Protein AF-A0A0P9DFB6-F1 (afdb_monomer_lite)

Secondary structure (DSSP, 8-state):
-------GGGHHHHTTT--TTS--------------------------------------PPPPP-------------SSHHHHHHHHHHHHHHHHHHHHHHHTSPPS--------HHHHHHHHHHHHHHHHTT----HHHHHHHHHHHHHHHHHHHGGGSHHHHHHHHHH-

Organism: NCBI:txid186479

Foldseek 3Di:
DDDDDDDCVVVVCVVVVVDPVPDDPPPDDDDDDDDDDDDDDDDDDDDDDDDDDDDDDDDDDDDDDDDDDDDDDDDDDPPPVVVVVVVVVVLVVVLVVVLVVVLVDDDPDDDDDDDDPVVVVVLVVVCVVCVVVVHDDDSVSVVSSVVSSQVSQCVVQPCNRPVNVVVVVVVD

Sequence (172 aa):
MSKKTIDTSKITNDLQGASSFFGKSDKNATRKDAKKVSRSQSPKSSPAITPRMPESSVIYEAPAAASSENKQDAGEATQDSERDGAELASLHASMLASIRGVVRKIGKESVYVRVTPEEKVRLSDIVYTLKREGVRTTENEVSRIALNYLIEDYKLNGERSMLAQVIEALQA

Radius of gyration: 33.12 Å; chains: 1; bounding box: 48×77×92 Å

Structure (mmCIF, N/CA/C/O backbone):
data_AF-A0A0P9DFB6-F1
#
_entry.id   AF-A0A0P9DFB6-F1
#
loop_
_atom_site.group_PDB
_atom_site.id
_atom_site.type_symbol
_atom_site.label_atom_id
_atom_site.label_alt_id
_atom_site.label_comp_id
_atom_site.label_asym_id
_atom_site.label_entity_id
_atom_site.label_seq_id
_atom_site.pdbx_PDB_ins_code
_atom_site.Cartn_x
_atom_site.Cartn_y
_atom_site.Cartn_z
_atom_site.occupancy
_atom_site.B_iso_or_equiv
_atom_site.auth_seq_id
_atom_site.auth_comp_id
_atom_site.auth_asym_id
_atom_site.auth_atom_id
_atom_site.pdbx_PDB_model_num
ATOM 1 N N . MET A 1 1 ? -35.379 -7.300 62.739 1.00 44.12 1 MET A N 1
ATOM 2 C CA . MET A 1 1 ? -35.032 -6.975 61.337 1.00 44.12 1 MET A CA 1
ATOM 3 C C . MET A 1 1 ? -34.688 -5.490 61.260 1.00 44.12 1 MET A C 1
ATOM 5 O O . MET A 1 1 ? -35.598 -4.670 61.296 1.00 44.12 1 MET A O 1
ATOM 9 N N . SER A 1 2 ? -33.401 -5.125 61.264 1.00 49.91 2 SER A N 1
ATOM 10 C CA . SER A 1 2 ? -32.984 -3.712 61.234 1.00 49.91 2 SER A CA 1
ATOM 11 C C . SER A 1 2 ? -33.115 -3.135 59.830 1.00 49.91 2 SER A C 1
ATOM 13 O O . SER A 1 2 ? -32.509 -3.638 58.886 1.00 49.91 2 SER A O 1
ATOM 15 N N . LYS A 1 3 ? -33.903 -2.066 59.705 1.00 60.19 3 LYS A N 1
ATOM 16 C CA . LYS A 1 3 ? -34.052 -1.295 58.470 1.00 60.19 3 LYS A CA 1
ATOM 17 C C . LYS A 1 3 ? -32.795 -0.444 58.279 1.00 60.19 3 LYS A C 1
ATOM 19 O O . LYS A 1 3 ? -32.514 0.421 59.102 1.00 60.19 3 LYS A O 1
ATOM 24 N N . LYS A 1 4 ? -32.028 -0.708 57.219 1.00 66.81 4 LYS A N 1
ATOM 25 C CA . LYS A 1 4 ? -30.924 0.162 56.790 1.00 66.81 4 LYS A CA 1
ATOM 26 C C . LYS A 1 4 ? -31.512 1.327 55.997 1.00 66.81 4 LYS A C 1
ATOM 28 O O . LYS A 1 4 ? -32.066 1.118 54.922 1.00 66.81 4 LYS A O 1
ATOM 33 N N . THR A 1 5 ? -31.416 2.530 56.542 1.00 70.19 5 THR A N 1
ATOM 34 C CA . THR A 1 5 ? -31.740 3.786 55.860 1.00 70.19 5 THR A CA 1
ATOM 35 C C . THR A 1 5 ? -30.558 4.215 54.994 1.00 70.19 5 THR A C 1
ATOM 37 O O . THR A 1 5 ? -29.416 4.228 55.450 1.00 70.19 5 THR A O 1
ATOM 40 N N . ILE A 1 6 ? -30.832 4.520 53.726 1.00 72.25 6 ILE A N 1
ATOM 41 C CA . ILE A 1 6 ? -29.839 5.016 52.768 1.00 72.25 6 ILE A CA 1
ATOM 42 C C . ILE A 1 6 ? -29.660 6.517 53.004 1.00 72.25 6 ILE A C 1
ATOM 44 O O . ILE A 1 6 ? -30.635 7.265 53.026 1.00 72.25 6 ILE A O 1
ATOM 48 N N . ASP A 1 7 ? -28.413 6.939 53.192 1.00 69.50 7 ASP A N 1
ATOM 49 C CA . ASP A 1 7 ? -28.038 8.331 53.432 1.00 69.50 7 ASP A CA 1
ATOM 50 C C . ASP A 1 7 ? -27.918 9.082 52.096 1.00 69.50 7 ASP A C 1
ATOM 52 O O . ASP A 1 7 ? -26.908 9.008 51.392 1.00 69.50 7 ASP A O 1
ATOM 56 N N . THR A 1 8 ? -28.993 9.770 51.716 1.00 71.19 8 THR A N 1
ATOM 57 C CA . THR A 1 8 ? -29.129 10.467 50.427 1.00 71.19 8 THR A CA 1
ATOM 58 C C . THR A 1 8 ? -28.273 11.729 50.324 1.00 71.19 8 THR A C 1
ATOM 60 O O . THR A 1 8 ? -28.040 12.212 49.218 1.00 71.19 8 THR A O 1
ATOM 63 N N . SER A 1 9 ? -27.757 12.242 51.447 1.00 63.31 9 SER A N 1
ATOM 64 C CA . SER A 1 9 ? -26.939 13.463 51.495 1.00 63.31 9 SER A CA 1
ATOM 65 C C . SER A 1 9 ? -25.603 13.328 50.751 1.00 63.31 9 SER A C 1
ATOM 67 O O . SER A 1 9 ? -25.083 14.304 50.208 1.00 63.31 9 SER A O 1
ATOM 69 N N . LYS A 1 10 ? -25.067 12.105 50.654 1.00 59.34 10 LYS A N 1
ATOM 70 C CA . LYS A 1 10 ? -23.819 11.818 49.930 1.00 59.34 10 LYS A CA 1
ATOM 71 C C . LYS A 1 10 ? -23.998 11.768 48.414 1.00 59.34 10 LYS A C 1
ATOM 73 O O . LYS A 1 10 ? -23.050 12.048 47.693 1.00 59.34 10 LYS A O 1
ATOM 78 N N . ILE A 1 11 ? -25.202 11.457 47.932 1.00 60.28 11 ILE A N 1
ATOM 79 C CA . ILE A 1 11 ? -25.485 11.286 46.497 1.00 60.28 11 ILE A CA 1
ATOM 80 C C . ILE A 1 11 ? -25.610 12.650 45.799 1.00 60.28 11 ILE A C 1
ATOM 82 O O . ILE A 1 11 ? -25.234 12.802 44.641 1.00 60.28 11 ILE A O 1
ATOM 86 N N . THR A 1 12 ? -26.087 13.678 46.503 1.00 57.62 12 THR A N 1
ATOM 87 C CA . THR A 1 12 ? -26.285 15.015 45.920 1.00 57.62 12 THR A CA 1
ATOM 88 C C . THR A 1 12 ? -24.991 15.805 45.698 1.00 57.62 12 THR A C 1
ATOM 90 O O . THR A 1 12 ? -25.000 16.745 44.909 1.00 57.62 12 THR A O 1
ATOM 93 N N . ASN A 1 13 ? -23.878 15.428 46.340 1.00 53.41 13 ASN A N 1
ATOM 94 C CA . ASN A 1 13 ? -22.583 16.103 46.168 1.00 53.41 13 ASN A CA 1
ATOM 95 C C . ASN A 1 13 ? -21.941 15.794 44.795 1.00 53.41 13 ASN A C 1
ATOM 97 O O . ASN A 1 13 ? -21.332 16.663 44.172 1.00 53.41 13 ASN A O 1
ATOM 101 N N . ASP A 1 14 ? -22.164 14.587 44.264 1.00 55.44 14 ASP A N 1
ATOM 102 C CA . ASP A 1 14 ? -21.556 14.144 43.001 1.00 55.44 14 ASP A CA 1
ATOM 103 C C . ASP A 1 14 ? -22.206 14.775 41.755 1.00 55.44 14 ASP A C 1
ATOM 105 O O . ASP A 1 14 ? -21.537 14.970 40.740 1.00 55.44 14 ASP A O 1
ATOM 109 N N . LEU A 1 15 ? -23.480 15.180 41.830 1.00 56.88 15 LEU A N 1
ATOM 110 C CA . LEU A 1 15 ? -24.185 15.846 40.721 1.00 56.88 15 LEU A CA 1
ATOM 111 C C . LEU A 1 15 ? -23.806 17.326 40.549 1.00 56.88 15 LEU A C 1
ATOM 113 O O . LEU A 1 15 ? -24.041 17.893 39.486 1.00 56.88 15 LEU A O 1
ATOM 117 N N . GLN A 1 16 ? -23.203 17.954 41.564 1.00 54.44 16 GLN A N 1
ATOM 118 C CA . GLN A 1 16 ? -22.777 19.360 41.512 1.00 54.44 16 GLN A CA 1
ATOM 119 C C . GLN A 1 16 ? -21.327 19.544 41.035 1.00 54.44 16 GLN A C 1
ATOM 121 O O . GLN A 1 16 ? -20.797 20.653 41.079 1.00 54.44 16 GLN A O 1
ATOM 126 N N . GLY A 1 17 ? -20.667 18.479 40.563 1.00 53.97 17 GLY A N 1
ATOM 127 C CA . GLY A 1 17 ? -19.328 18.585 39.977 1.00 53.97 17 GLY A CA 1
ATOM 128 C C . GLY A 1 17 ? -18.217 18.900 40.987 1.00 53.97 17 GLY A C 1
ATOM 129 O O . GLY A 1 17 ? -17.114 19.261 40.587 1.00 53.97 17 GLY A O 1
ATOM 130 N N . ALA A 1 18 ? -18.460 18.721 42.289 1.00 58.19 18 ALA A N 1
ATOM 131 C CA . ALA A 1 18 ? -17.458 18.858 43.351 1.00 58.19 18 ALA A CA 1
ATOM 132 C C . ALA A 1 18 ? -16.659 17.557 43.586 1.00 58.19 18 ALA A C 1
ATOM 134 O O . ALA A 1 18 ? -16.189 17.283 44.692 1.00 58.19 18 ALA A O 1
ATOM 135 N N . SER A 1 19 ? -16.499 16.752 42.533 1.00 57.91 19 SER A N 1
ATOM 136 C CA . SER A 1 19 ? -15.715 15.521 42.554 1.00 57.91 19 SER A CA 1
ATOM 137 C C . SER A 1 19 ? -14.269 15.819 42.955 1.00 57.91 19 SER A C 1
ATOM 139 O O . SER A 1 19 ? -13.566 16.583 42.295 1.00 57.91 19 SER A O 1
ATOM 141 N N . SER A 1 20 ? -13.799 15.162 44.019 1.00 59.88 20 SER A N 1
ATOM 142 C CA . SER A 1 20 ? -12.401 15.232 44.464 1.00 59.88 20 SER A CA 1
ATOM 143 C C . SER A 1 20 ? -11.408 14.640 43.450 1.00 59.88 20 SER A C 1
ATOM 145 O O . SER A 1 20 ? -10.203 14.788 43.633 1.00 59.88 20 SER A O 1
ATOM 147 N N . PHE A 1 21 ? -11.890 13.983 42.385 1.00 59.09 21 PHE A N 1
ATOM 148 C CA . PHE A 1 21 ? -11.049 13.466 41.301 1.00 59.09 21 PHE A CA 1
ATOM 149 C C . PHE A 1 21 ? -10.619 14.544 40.303 1.00 59.09 21 PHE A C 1
ATOM 151 O O . PHE A 1 21 ? -9.574 14.396 39.672 1.00 59.09 21 PHE A O 1
ATOM 158 N N . PHE A 1 22 ? -11.374 15.636 40.171 1.00 58.78 22 PHE A N 1
ATOM 159 C CA . PHE A 1 22 ? -10.972 16.772 39.347 1.00 58.78 22 PHE A CA 1
ATOM 160 C C . PHE A 1 22 ? -10.393 17.839 40.267 1.00 58.78 22 PHE A C 1
ATOM 162 O O . PHE A 1 22 ? -11.112 18.655 40.841 1.00 58.78 22 PHE A O 1
ATOM 169 N N . GLY A 1 23 ? -9.074 17.790 40.456 1.00 52.03 23 GLY A N 1
ATOM 170 C CA . GLY A 1 23 ? -8.357 18.791 41.237 1.00 52.03 23 GLY A CA 1
ATOM 171 C C . GLY A 1 23 ? -8.710 20.196 40.751 1.00 52.03 23 GLY A C 1
ATOM 172 O O . GLY A 1 23 ? -8.515 20.521 39.579 1.00 52.03 23 GLY A O 1
ATOM 173 N N . LYS A 1 24 ? -9.242 21.028 41.652 1.00 53.94 24 LYS A N 1
ATOM 174 C CA . LYS A 1 24 ? -9.420 22.457 41.399 1.00 53.94 24 LYS A CA 1
ATOM 175 C C . LYS A 1 24 ? -8.038 23.034 41.115 1.00 53.94 24 LYS A C 1
ATOM 177 O O . LYS A 1 24 ? -7.164 23.017 41.976 1.00 53.94 24 LYS A O 1
ATOM 182 N N . SER A 1 25 ? -7.818 23.494 39.890 1.00 49.94 25 SER A N 1
ATOM 183 C CA . SER A 1 25 ? -6.618 24.251 39.562 1.00 49.94 25 SER A CA 1
ATOM 184 C C . SER A 1 25 ? -6.736 25.620 40.230 1.00 49.94 25 SER A C 1
ATOM 186 O O . SER A 1 25 ? -7.305 26.549 39.652 1.00 49.94 25 SER A O 1
ATOM 188 N N . ASP A 1 26 ? -6.228 25.734 41.454 1.00 49.81 26 ASP A N 1
ATOM 189 C CA . ASP A 1 26 ? -6.058 27.015 42.126 1.00 49.81 26 ASP A CA 1
ATOM 190 C C . ASP A 1 26 ? -5.018 27.835 41.354 1.00 49.81 26 ASP A C 1
ATOM 192 O O . ASP A 1 26 ? -3.802 27.687 41.496 1.00 49.81 26 ASP A O 1
ATOM 196 N N . LYS A 1 27 ? -5.512 28.719 40.485 1.00 50.94 27 LYS A N 1
ATOM 197 C CA . LYS A 1 27 ? -4.728 29.805 39.902 1.00 50.94 27 LYS A CA 1
ATOM 198 C C . LYS A 1 27 ? -4.513 30.871 40.975 1.00 50.94 27 LYS A C 1
ATOM 200 O O . LYS A 1 27 ? -5.244 31.852 40.998 1.00 50.94 27 LYS A O 1
ATOM 205 N N . ASN A 1 28 ? -3.558 30.644 41.876 1.00 49.62 28 ASN A N 1
ATOM 206 C CA . ASN A 1 28 ? -2.701 31.664 42.500 1.00 49.62 28 ASN A CA 1
ATOM 207 C C . ASN A 1 28 ? -1.962 31.082 43.710 1.00 49.62 28 ASN A C 1
ATOM 209 O O . ASN A 1 28 ? -2.480 31.092 44.821 1.00 49.62 28 ASN A O 1
ATOM 213 N N . ALA A 1 29 ? -0.710 30.668 43.516 1.00 43.84 29 ALA A N 1
ATOM 214 C CA . ALA A 1 29 ? 0.274 30.652 44.595 1.00 43.84 29 ALA A CA 1
ATOM 215 C C . ALA A 1 29 ? 1.696 30.700 44.023 1.00 43.84 29 ALA A C 1
ATOM 217 O O . ALA A 1 29 ? 2.254 29.718 43.539 1.00 43.84 29 ALA A 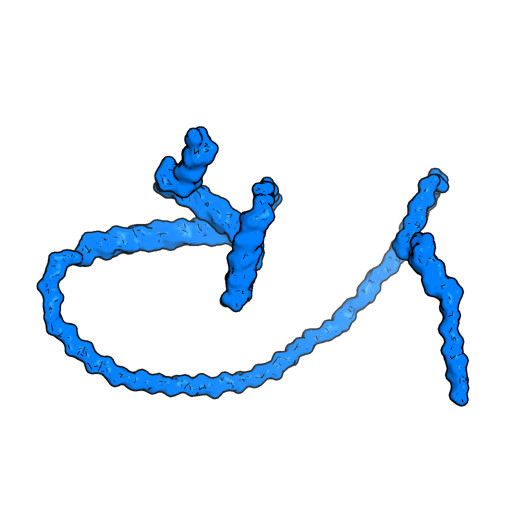O 1
ATOM 218 N N . THR A 1 30 ? 2.287 31.886 44.077 1.00 45.72 30 THR A N 1
ATOM 219 C CA . THR A 1 30 ? 3.729 32.111 43.982 1.00 45.72 30 THR A CA 1
ATOM 220 C C . THR A 1 30 ? 4.479 31.543 45.191 1.00 45.72 30 THR A C 1
ATOM 222 O O . THR A 1 30 ? 4.018 31.699 46.317 1.00 45.72 30 THR A O 1
ATOM 225 N N . ARG A 1 31 ? 5.720 31.103 44.916 1.00 43.00 31 ARG A N 1
ATOM 226 C CA . ARG A 1 31 ? 6.913 30.938 45.783 1.00 43.00 31 ARG A CA 1
ATOM 227 C C . ARG A 1 31 ? 7.283 29.528 46.283 1.00 43.00 31 ARG A C 1
ATOM 229 O O . ARG A 1 31 ? 6.710 29.009 47.225 1.00 43.00 31 ARG A O 1
ATOM 236 N N . LYS A 1 32 ? 8.421 29.100 45.717 1.00 42.41 32 LYS A N 1
ATOM 237 C CA . LYS A 1 32 ? 9.691 28.692 46.354 1.00 42.41 32 LYS A CA 1
ATOM 238 C C . LYS A 1 32 ? 9.775 27.376 47.141 1.00 42.41 32 LYS A C 1
ATOM 240 O O . LYS A 1 32 ? 9.169 27.202 48.184 1.00 42.41 32 LYS A O 1
ATOM 245 N N . ASP A 1 33 ? 10.744 26.598 46.658 1.00 45.72 33 ASP A N 1
ATOM 246 C CA . ASP A 1 33 ? 11.719 25.781 47.378 1.00 45.72 33 ASP A CA 1
ATOM 247 C C . ASP A 1 33 ? 11.269 24.521 48.138 1.00 45.72 33 ASP A C 1
ATOM 249 O O . ASP A 1 33 ? 10.604 24.551 49.164 1.00 45.72 33 ASP A O 1
ATOM 253 N N . ALA A 1 34 ? 11.893 23.430 47.677 1.00 41.38 34 ALA A N 1
ATOM 254 C CA . ALA A 1 34 ? 12.536 22.375 48.458 1.00 41.38 34 ALA A CA 1
ATOM 255 C C . ALA A 1 34 ? 11.873 20.985 48.545 1.00 41.38 34 ALA A C 1
ATOM 257 O O . ALA A 1 34 ? 10.729 20.797 48.936 1.00 41.38 34 ALA A O 1
ATOM 258 N N . LYS A 1 35 ? 12.780 20.009 48.365 1.00 43.88 35 LYS A N 1
ATOM 259 C CA . LYS A 1 35 ? 12.881 18.703 49.045 1.00 43.88 35 LYS A CA 1
ATOM 260 C C . LYS A 1 35 ? 12.129 17.485 48.478 1.00 43.88 35 LYS A C 1
ATOM 262 O O . LYS A 1 35 ? 11.066 17.085 48.924 1.00 43.88 35 LYS A O 1
ATOM 267 N N . LYS A 1 36 ? 12.853 16.782 47.598 1.00 48.12 36 LYS A N 1
ATOM 268 C CA . LYS A 1 36 ? 13.382 15.406 47.775 1.00 48.12 36 LYS A CA 1
ATOM 269 C C . LYS A 1 36 ? 12.712 14.531 48.859 1.00 48.12 36 LYS A C 1
ATOM 271 O O . LYS A 1 36 ? 13.084 14.640 50.023 1.00 48.12 36 LYS A O 1
ATOM 276 N N . VAL A 1 37 ? 11.910 13.549 48.431 1.00 49.81 37 VAL A N 1
ATOM 277 C CA . VAL A 1 37 ? 11.647 12.253 49.106 1.00 49.81 37 VAL A CA 1
ATOM 278 C C . VAL A 1 37 ? 11.348 11.240 47.977 1.00 49.81 37 VAL A C 1
ATOM 280 O O . VAL A 1 37 ? 10.427 11.452 47.206 1.00 49.81 37 VAL A O 1
ATOM 283 N N . SER A 1 38 ? 12.239 10.319 47.596 1.00 42.59 38 SER A N 1
ATOM 284 C CA . SER A 1 38 ? 12.618 9.056 48.256 1.00 42.59 38 SER A CA 1
ATOM 285 C C . SER A 1 38 ? 11.504 7.988 48.314 1.00 42.59 38 SER A C 1
ATOM 287 O O . SER A 1 38 ? 10.695 7.998 49.230 1.00 42.59 38 SER A O 1
ATOM 289 N N . ARG A 1 39 ? 11.674 6.964 47.455 1.00 44.47 39 ARG A N 1
ATOM 290 C CA . ARG A 1 39 ? 11.587 5.515 47.767 1.00 44.47 39 ARG A CA 1
ATOM 291 C C . ARG A 1 39 ? 10.209 4.832 47.816 1.00 44.47 39 ARG A C 1
ATOM 293 O O . ARG A 1 39 ? 9.409 5.105 48.695 1.00 44.47 39 ARG A O 1
ATOM 300 N N . SER A 1 40 ? 10.052 3.820 46.948 1.00 45.25 40 SER A N 1
ATOM 301 C CA . SER A 1 40 ? 9.540 2.452 47.227 1.00 45.25 40 SER A CA 1
ATOM 302 C C . SER A 1 40 ? 9.255 1.759 45.875 1.00 45.25 40 SER A C 1
ATOM 304 O O . SER A 1 40 ? 8.364 2.182 45.153 1.00 45.25 40 SER A O 1
ATOM 306 N N . GLN A 1 41 ? 10.126 0.924 45.294 1.00 45.19 41 GLN A N 1
ATOM 307 C CA . GLN A 1 41 ? 10.357 -0.512 45.560 1.00 45.19 41 GLN A CA 1
ATOM 308 C C . GLN A 1 41 ? 9.096 -1.386 45.774 1.00 45.19 41 GLN A C 1
ATOM 310 O O . GLN A 1 41 ? 8.684 -1.612 46.900 1.00 45.19 41 GLN A O 1
ATOM 315 N N . SER A 1 42 ? 8.569 -1.905 44.648 1.00 48.88 42 SER A N 1
ATOM 316 C CA . SER A 1 42 ? 8.159 -3.303 44.320 1.00 48.88 42 SER A CA 1
ATOM 317 C C . SER A 1 42 ? 7.502 -4.215 45.381 1.00 48.88 42 SER A C 1
ATOM 319 O O . SER A 1 42 ? 8.018 -4.334 46.487 1.00 48.88 42 SER A O 1
ATOM 321 N N . PRO A 1 43 ? 6.495 -5.032 44.993 1.00 51.28 43 PRO A N 1
ATOM 322 C CA . PRO A 1 43 ? 6.764 -6.449 44.644 1.00 51.28 43 PRO A CA 1
ATOM 323 C C . PRO A 1 43 ? 5.955 -6.946 43.416 1.00 51.28 43 PRO A C 1
ATOM 325 O O . PRO A 1 43 ? 4.860 -6.474 43.146 1.00 51.28 43 PRO A O 1
ATOM 328 N N . LYS A 1 44 ? 6.536 -7.736 42.501 1.00 41.25 44 LYS A N 1
ATOM 329 C CA . LYS A 1 44 ? 6.713 -9.210 42.511 1.00 41.25 44 LYS A CA 1
ATOM 330 C C . LYS A 1 44 ? 5.408 -10.028 42.414 1.00 41.25 44 LYS A C 1
ATOM 332 O O . LYS A 1 44 ? 4.697 -10.198 43.392 1.00 41.25 44 LYS A O 1
ATOM 337 N N . SER A 1 45 ? 5.237 -10.604 41.218 1.00 53.44 45 SER A N 1
ATOM 338 C CA . SER A 1 45 ? 4.814 -11.983 40.908 1.00 53.44 45 SER A CA 1
ATOM 339 C C . SER A 1 45 ? 3.509 -12.532 41.487 1.00 53.44 45 SER A C 1
ATOM 341 O O . SER A 1 45 ? 3.386 -12.757 42.687 1.00 53.44 45 SER A O 1
ATOM 343 N N . SER A 1 46 ? 2.635 -12.976 40.585 1.00 54.50 46 SER A N 1
ATOM 344 C CA . SER A 1 46 ? 1.813 -14.175 40.776 1.00 54.50 46 SER A CA 1
ATOM 345 C C . SER A 1 46 ? 1.547 -14.855 39.421 1.00 54.50 46 SER A C 1
ATOM 347 O O . SER A 1 46 ? 1.693 -14.205 38.385 1.00 54.50 46 SER A O 1
ATOM 349 N N . PRO A 1 47 ? 1.313 -16.178 39.424 1.00 55.06 47 PRO A N 1
ATOM 350 C CA . PRO A 1 47 ? 1.918 -17.111 38.478 1.00 55.06 47 PRO A CA 1
ATOM 351 C C . PRO A 1 47 ? 1.055 -17.431 37.254 1.00 55.06 47 PRO A C 1
ATOM 353 O O . PRO A 1 47 ? -0.161 -17.262 37.246 1.00 55.06 47 PRO A O 1
ATOM 356 N N . ALA A 1 48 ? 1.740 -17.953 36.236 1.00 50.19 48 ALA A N 1
ATOM 357 C CA . ALA A 1 48 ? 1.173 -18.551 35.042 1.00 50.19 48 ALA A CA 1
ATOM 358 C C . ALA A 1 48 ? 0.211 -19.697 35.394 1.00 50.19 48 ALA A C 1
ATOM 360 O O . ALA A 1 48 ? 0.606 -20.697 35.993 1.00 50.19 48 ALA A O 1
ATOM 361 N N . ILE A 1 49 ? -1.044 -19.553 34.974 1.00 52.12 49 ILE A N 1
ATOM 362 C CA . ILE A 1 49 ? -2.012 -20.643 34.907 1.00 52.12 49 ILE A CA 1
ATOM 363 C C . ILE A 1 49 ? -2.012 -21.115 33.456 1.00 52.12 49 ILE A C 1
ATOM 365 O O . ILE A 1 49 ? -2.516 -20.428 32.572 1.00 52.12 49 ILE A O 1
ATOM 369 N N . THR A 1 50 ? -1.414 -22.277 33.214 1.00 60.53 50 THR A N 1
ATOM 370 C CA . THR A 1 50 ? -1.599 -23.072 31.996 1.00 60.53 50 THR A CA 1
ATOM 371 C C . THR A 1 50 ? -2.773 -24.024 32.210 1.00 60.53 50 THR A C 1
ATOM 373 O O . THR A 1 50 ? -2.632 -24.966 32.994 1.00 60.53 50 THR A O 1
ATOM 376 N N . PRO A 1 51 ? -3.907 -23.863 31.509 1.00 60.88 51 PRO A N 1
ATOM 377 C CA . PRO A 1 51 ? -4.855 -24.944 31.328 1.00 60.88 51 PRO A CA 1
ATOM 378 C C . PRO A 1 51 ? -4.404 -25.812 30.149 1.00 60.88 51 PRO A C 1
ATOM 380 O O . PRO A 1 51 ? -4.440 -25.411 28.987 1.00 60.88 51 PRO A O 1
ATOM 383 N N . ARG A 1 52 ? -3.962 -27.022 30.491 1.00 53.84 52 ARG A N 1
ATOM 384 C CA . ARG A 1 52 ? -3.788 -28.173 29.604 1.00 53.84 52 ARG A CA 1
ATOM 385 C C . ARG A 1 52 ? -5.181 -28.657 29.193 1.00 53.84 52 ARG A C 1
ATOM 387 O O . ARG A 1 52 ? -5.958 -29.035 30.067 1.00 53.84 52 ARG A O 1
ATOM 394 N N . MET A 1 53 ? -5.488 -28.662 27.897 1.00 60.22 53 MET A N 1
ATOM 395 C CA . MET A 1 53 ? -6.649 -29.375 27.356 1.00 60.22 53 MET A CA 1
ATOM 396 C C . MET A 1 53 ? -6.212 -30.491 26.397 1.00 60.22 53 MET A C 1
ATOM 398 O O . MET A 1 53 ? -5.161 -30.365 25.767 1.00 60.22 53 MET A O 1
ATOM 402 N N . PRO A 1 54 ? -6.973 -31.601 26.366 1.00 62.69 54 PRO A N 1
ATOM 403 C CA . PRO A 1 54 ? -6.570 -32.870 25.773 1.00 62.69 54 PRO A CA 1
ATOM 404 C C . PRO A 1 54 ? -6.641 -32.891 24.244 1.00 62.69 54 PRO A C 1
ATOM 406 O O . PRO A 1 54 ? -7.542 -32.322 23.630 1.00 62.69 54 PRO A O 1
ATOM 409 N N . GLU A 1 55 ? -5.687 -33.624 23.671 1.00 51.31 55 GLU A N 1
ATOM 410 C CA . GLU A 1 55 ? -5.667 -34.100 22.292 1.00 51.31 55 GLU A CA 1
ATOM 411 C C . GLU A 1 55 ? -6.939 -34.902 21.998 1.00 51.31 55 GLU A C 1
ATOM 413 O O . GLU A 1 55 ? -7.232 -35.897 22.662 1.00 51.31 55 GLU A O 1
ATOM 418 N N . SER A 1 56 ? -7.696 -34.464 20.994 1.00 57.91 56 SER A N 1
ATOM 419 C CA . SER A 1 56 ? -8.759 -35.258 20.388 1.00 57.91 56 SER A CA 1
ATOM 420 C C . SER A 1 56 ? -8.317 -35.619 18.976 1.00 57.91 56 SER A C 1
ATOM 422 O O . SER A 1 56 ? -8.287 -34.785 18.073 1.00 57.91 56 SER A O 1
ATOM 424 N N . SER A 1 57 ? -7.890 -36.869 18.831 1.00 49.81 57 SER A N 1
ATOM 425 C CA . SER A 1 57 ? -7.577 -37.529 17.574 1.00 49.81 57 SER A CA 1
ATOM 426 C C . SER A 1 57 ? -8.877 -37.898 16.862 1.00 49.81 57 SER A C 1
ATOM 428 O O . SER A 1 57 ? -9.548 -38.861 17.227 1.00 49.81 57 SER A O 1
ATOM 430 N N . VAL A 1 58 ? -9.230 -37.144 15.820 1.00 50.91 58 VAL A N 1
ATOM 431 C CA . VAL A 1 58 ? -10.248 -37.574 14.857 1.00 50.91 58 VAL A CA 1
ATOM 432 C C . VAL A 1 58 ? -9.527 -38.126 13.636 1.00 50.91 58 VAL A C 1
ATOM 434 O O . VAL A 1 58 ? -8.871 -37.404 12.886 1.00 50.91 58 VAL A O 1
ATOM 437 N N . ILE A 1 59 ? -9.623 -39.444 13.508 1.00 48.53 59 ILE A N 1
ATOM 438 C CA . ILE A 1 59 ? -9.230 -40.243 12.354 1.00 48.53 59 ILE A CA 1
ATOM 439 C C . ILE A 1 59 ? -10.160 -39.847 11.203 1.00 48.53 59 ILE A C 1
ATOM 441 O O . ILE A 1 59 ? -11.37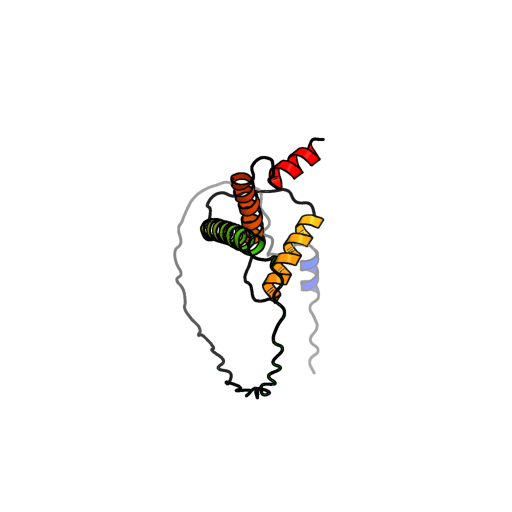0 -40.033 11.309 1.00 48.53 59 ILE A O 1
ATOM 445 N N . TYR A 1 60 ? -9.609 -39.300 10.120 1.00 52.38 60 TYR A N 1
ATOM 446 C CA . TYR A 1 60 ? -10.327 -39.178 8.853 1.00 52.38 60 TYR A CA 1
ATOM 447 C C . TYR A 1 60 ? -9.944 -40.365 7.971 1.00 52.38 60 TYR A C 1
ATOM 449 O O . TYR A 1 60 ? -8.794 -40.498 7.552 1.00 52.38 60 TYR A O 1
ATOM 457 N N . GLU A 1 61 ? -10.919 -41.240 7.731 1.00 48.94 61 GLU A N 1
ATOM 458 C CA . GLU A 1 61 ? -10.854 -42.281 6.710 1.00 48.94 61 GLU A CA 1
ATOM 459 C C . GLU A 1 61 ? -10.758 -41.646 5.319 1.00 48.94 61 GLU A C 1
ATOM 461 O O . GLU A 1 61 ? -11.543 -40.773 4.945 1.00 48.94 61 GLU A O 1
ATOM 466 N N . ALA A 1 62 ? -9.773 -42.107 4.554 1.00 57.41 62 ALA A N 1
ATOM 467 C CA . ALA A 1 62 ? -9.600 -41.788 3.149 1.00 57.41 62 ALA A CA 1
ATOM 468 C C . ALA A 1 62 ? -10.567 -42.625 2.293 1.00 57.41 62 ALA A C 1
ATOM 470 O O . ALA A 1 62 ? -10.576 -43.850 2.434 1.00 57.41 62 ALA A O 1
ATOM 471 N N . PRO A 1 63 ? -11.324 -42.029 1.356 1.00 55.06 63 PRO A N 1
ATOM 472 C CA . PRO A 1 63 ? -11.961 -42.797 0.305 1.00 55.06 63 PRO A CA 1
ATOM 473 C C . PRO A 1 63 ? -10.986 -43.040 -0.851 1.00 55.06 63 PRO A C 1
ATOM 475 O O . PRO A 1 63 ? -10.226 -42.171 -1.281 1.00 55.06 63 PRO A O 1
ATOM 478 N N . ALA A 1 64 ? -11.030 -44.288 -1.299 1.00 43.78 64 ALA A N 1
ATOM 479 C CA . ALA A 1 64 ? -10.171 -44.921 -2.272 1.00 43.78 64 ALA A CA 1
ATOM 480 C C . ALA A 1 64 ? -10.228 -44.304 -3.677 1.00 43.78 64 ALA A C 1
ATOM 482 O O . ALA A 1 64 ? -11.205 -43.689 -4.101 1.00 43.78 64 ALA A O 1
ATOM 483 N N . ALA A 1 65 ? -9.137 -44.565 -4.393 1.00 40.84 65 ALA A N 1
ATOM 484 C CA . ALA A 1 65 ? -8.911 -44.293 -5.796 1.00 40.84 65 ALA A CA 1
ATOM 485 C C . ALA A 1 65 ? -10.034 -44.816 -6.707 1.00 40.84 65 ALA A C 1
ATOM 487 O O . ALA A 1 65 ? -10.429 -45.978 -6.625 1.00 40.84 65 ALA A O 1
ATOM 488 N N . ALA A 1 66 ? -10.439 -43.977 -7.658 1.00 46.19 66 ALA A N 1
ATOM 489 C CA . ALA A 1 66 ? -11.026 -44.410 -8.915 1.00 46.19 66 ALA A CA 1
ATOM 490 C C . ALA A 1 66 ? -10.194 -43.801 -10.047 1.00 46.19 66 ALA A C 1
ATOM 492 O O . ALA A 1 66 ? -10.278 -42.614 -10.356 1.00 46.19 66 ALA A O 1
ATOM 493 N N . SER A 1 67 ? -9.329 -44.634 -10.611 1.00 44.78 67 SER A N 1
ATOM 494 C CA . SER A 1 67 ? -8.628 -44.414 -11.866 1.00 44.78 67 SER A CA 1
ATOM 495 C C . SER A 1 67 ? -9.644 -44.374 -13.009 1.00 44.78 67 SER A C 1
ATOM 497 O O . SER A 1 67 ? -10.451 -45.284 -13.176 1.00 44.78 67 SER A O 1
ATOM 499 N N . SER A 1 68 ? -9.599 -43.322 -13.819 1.00 51.66 68 SER A N 1
ATOM 500 C CA . SER A 1 68 ? -10.181 -43.324 -15.159 1.00 51.66 68 SER A CA 1
ATOM 501 C C . SER A 1 68 ? -9.091 -42.897 -16.122 1.00 51.66 68 SER A C 1
ATOM 503 O O . SER A 1 68 ? -8.702 -41.734 -16.192 1.00 51.66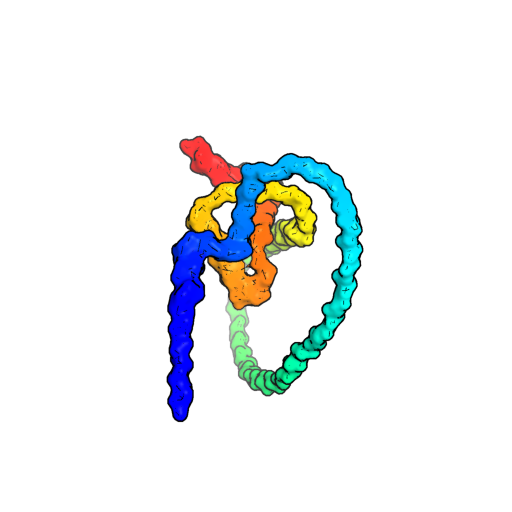 68 SER A O 1
ATOM 505 N N . GLU A 1 69 ? -8.552 -43.902 -16.801 1.00 45.03 69 GLU A N 1
ATOM 506 C CA . GLU A 1 69 ? -7.725 -43.748 -17.982 1.00 45.03 69 GLU A CA 1
ATOM 507 C C . GLU A 1 69 ? -8.576 -43.091 -19.071 1.00 45.03 69 GLU A C 1
ATOM 509 O O . GLU A 1 69 ? -9.608 -43.628 -19.466 1.00 45.03 69 GLU A O 1
ATOM 514 N N . ASN A 1 70 ? -8.141 -41.941 -19.579 1.00 44.59 70 ASN A N 1
ATOM 515 C CA . ASN A 1 70 ? -8.545 -41.518 -20.909 1.00 44.59 70 ASN A CA 1
ATOM 516 C C . ASN A 1 70 ? -7.305 -41.031 -21.652 1.00 44.59 70 ASN A C 1
ATOM 518 O O . ASN A 1 70 ? -6.657 -40.057 -21.266 1.00 44.59 70 ASN A O 1
ATOM 522 N N . LYS A 1 71 ? -6.925 -41.803 -22.665 1.00 44.78 71 LYS A N 1
ATOM 523 C CA . LYS A 1 71 ? -5.742 -41.594 -23.486 1.00 44.78 71 LYS A CA 1
ATOM 524 C C . LYS A 1 71 ? -6.195 -40.950 -24.796 1.00 44.78 71 LYS A C 1
ATOM 526 O O . LYS A 1 71 ? -7.075 -41.490 -25.452 1.00 44.78 71 LYS A O 1
ATOM 531 N N . GLN A 1 72 ? -5.457 -39.906 -25.176 1.00 46.59 72 GLN A N 1
ATOM 532 C CA . GLN A 1 72 ? -5.287 -39.356 -26.527 1.00 46.59 72 GLN A CA 1
ATOM 533 C C . GLN A 1 72 ? -6.401 -38.428 -27.034 1.00 46.59 72 GLN A C 1
ATOM 535 O O . GLN A 1 72 ? -7.465 -38.875 -27.431 1.00 46.59 72 GLN A O 1
ATOM 540 N N . ASP A 1 73 ? -6.079 -37.139 -27.160 1.00 42.09 73 ASP A N 1
ATOM 541 C CA . ASP A 1 73 ? -5.670 -36.655 -28.481 1.00 42.09 73 ASP A CA 1
ATOM 542 C C . ASP A 1 73 ? -4.688 -35.481 -28.346 1.00 42.09 73 ASP A C 1
ATOM 544 O O . ASP A 1 73 ? -4.852 -34.604 -27.498 1.00 42.09 73 ASP A O 1
ATOM 548 N N . ALA A 1 74 ? -3.618 -35.530 -29.132 1.00 48.16 74 ALA A N 1
ATOM 549 C CA . ALA A 1 74 ? -2.566 -34.530 -29.179 1.00 48.16 74 ALA A CA 1
ATOM 550 C C . ALA A 1 74 ? -2.852 -33.605 -30.363 1.00 48.16 74 ALA A C 1
ATOM 552 O O . ALA A 1 74 ? -2.737 -34.014 -31.514 1.00 48.16 74 ALA A O 1
ATOM 553 N N . GLY A 1 75 ? -3.202 -32.356 -30.064 1.00 41.00 75 GLY A N 1
ATOM 554 C CA . GLY A 1 75 ? -3.273 -31.264 -31.028 1.00 41.00 75 GLY A CA 1
ATOM 555 C C . GLY A 1 75 ? -2.420 -30.106 -30.528 1.00 41.00 75 GLY A C 1
ATOM 556 O O . GLY A 1 75 ? -2.781 -29.433 -29.568 1.00 41.00 75 GLY A O 1
ATOM 557 N N . GLU A 1 76 ? -1.260 -29.938 -31.154 1.00 49.97 76 GLU A N 1
ATOM 558 C CA . GLU A 1 76 ? -0.262 -28.885 -30.965 1.00 49.97 76 GLU A CA 1
ATOM 559 C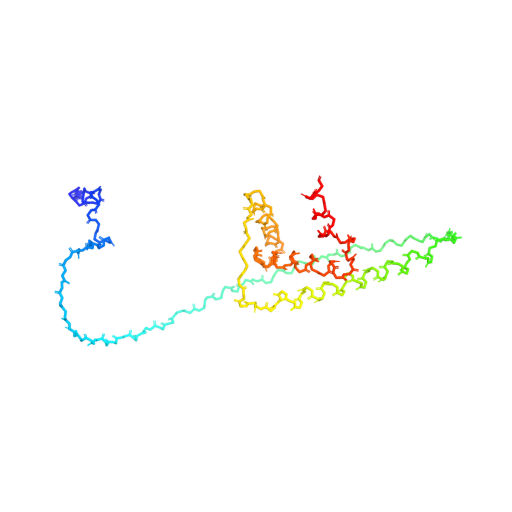 C . GLU A 1 76 ? -0.865 -27.470 -30.874 1.00 49.97 76 GLU A C 1
ATOM 561 O O . GLU A 1 76 ? -1.290 -26.921 -31.886 1.00 49.97 76 GLU A O 1
ATOM 566 N N . ALA A 1 77 ? -0.853 -26.857 -29.682 1.00 49.00 77 ALA A N 1
ATOM 567 C CA . ALA A 1 77 ? -0.877 -25.396 -29.483 1.00 49.00 77 ALA A CA 1
ATOM 568 C C . ALA A 1 77 ? -0.712 -25.034 -27.990 1.00 49.00 77 ALA A C 1
ATOM 570 O O . ALA A 1 77 ? -1.645 -24.523 -27.373 1.00 49.00 77 ALA A O 1
ATOM 571 N N . THR A 1 78 ? 0.405 -25.362 -27.323 1.00 53.78 78 THR A N 1
ATOM 572 C CA . THR A 1 78 ? 0.542 -24.997 -25.884 1.00 53.78 78 THR A CA 1
ATOM 573 C C . THR A 1 78 ? 1.978 -24.848 -25.373 1.00 53.78 78 THR A C 1
ATOM 575 O O . THR A 1 78 ? 2.215 -24.994 -24.183 1.00 53.78 78 THR A O 1
ATOM 578 N N . GLN A 1 79 ? 2.964 -24.561 -26.230 1.00 52.56 79 GLN A N 1
ATOM 579 C CA . GLN A 1 79 ? 4.344 -24.340 -25.752 1.00 52.56 79 GLN A CA 1
ATOM 580 C C . GLN A 1 79 ? 4.724 -22.868 -25.529 1.00 52.56 79 GLN A C 1
ATOM 582 O O . GLN A 1 79 ? 5.683 -22.610 -24.802 1.00 52.56 79 GLN A O 1
ATOM 587 N N . ASP A 1 80 ? 3.963 -21.908 -26.063 1.00 50.47 80 ASP A N 1
ATOM 588 C CA . ASP A 1 80 ? 4.279 -20.482 -25.885 1.00 50.47 80 ASP A CA 1
ATOM 589 C C . ASP A 1 80 ? 3.616 -19.870 -24.637 1.00 50.47 80 ASP A C 1
ATOM 591 O O . ASP A 1 80 ? 4.224 -19.051 -23.957 1.00 50.47 80 ASP A O 1
ATOM 595 N N . SER A 1 81 ? 2.432 -20.342 -24.229 1.00 55.25 81 SER A N 1
ATOM 596 C CA . SER A 1 81 ? 1.721 -19.820 -23.047 1.00 55.25 81 SER A CA 1
ATOM 597 C C . SER A 1 81 ? 2.352 -20.200 -21.699 1.00 55.25 81 SER A C 1
ATOM 599 O O . SER A 1 81 ? 2.128 -19.523 -20.697 1.00 55.25 81 SER A O 1
ATOM 601 N N . GLU A 1 82 ? 3.128 -21.287 -21.640 1.00 57.59 82 GLU A N 1
ATOM 602 C CA . GLU A 1 82 ? 3.758 -21.749 -20.393 1.00 57.59 82 GLU A CA 1
ATOM 603 C C . GLU A 1 82 ? 5.005 -20.932 -20.022 1.00 57.59 82 GLU A C 1
ATOM 605 O O . GLU A 1 82 ? 5.291 -20.741 -18.837 1.00 57.59 82 GLU A O 1
ATOM 610 N N . ARG A 1 83 ? 5.732 -20.410 -21.019 1.00 58.91 83 ARG A N 1
ATOM 611 C CA . ARG A 1 83 ? 6.933 -19.589 -20.797 1.00 58.91 83 ARG A CA 1
ATOM 612 C C . ARG A 1 83 ? 6.575 -18.217 -20.232 1.00 58.91 83 ARG A C 1
ATOM 614 O O . ARG A 1 83 ? 7.171 -17.804 -19.237 1.00 58.91 83 ARG A O 1
ATOM 621 N N . ASP A 1 84 ? 5.541 -17.588 -20.784 1.00 61.47 84 ASP A N 1
ATOM 622 C CA . ASP A 1 84 ? 5.064 -16.275 -20.339 1.00 61.47 84 ASP A CA 1
ATOM 623 C C . ASP A 1 84 ? 4.504 -16.329 -18.907 1.00 61.47 84 ASP A C 1
ATOM 625 O O . ASP A 1 84 ? 4.749 -15.441 -18.086 1.00 61.47 84 ASP A O 1
ATOM 629 N N . GLY A 1 85 ? 3.802 -17.414 -18.557 1.00 66.31 85 GLY A N 1
ATOM 630 C CA . GLY A 1 85 ? 3.269 -17.616 -17.208 1.00 66.31 85 GLY A CA 1
ATOM 631 C C . GLY A 1 85 ? 4.357 -17.789 -16.143 1.00 66.31 85 GLY A C 1
ATOM 632 O O . GLY A 1 85 ? 4.242 -17.244 -15.041 1.00 66.31 85 GLY A O 1
ATOM 633 N N . ALA A 1 86 ? 5.432 -18.515 -16.463 1.00 71.38 86 ALA A N 1
ATOM 634 C CA . ALA A 1 86 ? 6.550 -18.726 -15.546 1.00 71.38 86 ALA A CA 1
ATOM 635 C C . ALA A 1 86 ? 7.341 -17.432 -15.281 1.00 71.38 86 ALA A C 1
ATOM 637 O O . ALA A 1 86 ? 7.741 -17.172 -14.142 1.00 71.38 86 ALA A O 1
ATOM 638 N N . GLU A 1 87 ? 7.531 -16.597 -16.307 1.00 70.50 87 GLU A N 1
ATOM 639 C CA . GLU A 1 87 ? 8.214 -15.308 -16.176 1.00 70.50 87 GLU A CA 1
ATOM 640 C C . GLU A 1 87 ? 7.401 -14.322 -15.324 1.00 70.50 87 GLU A C 1
ATOM 642 O O . GLU A 1 87 ? 7.928 -13.742 -14.371 1.00 70.50 87 GLU A O 1
ATOM 647 N N . LEU A 1 88 ? 6.092 -14.217 -15.572 1.00 74.31 88 LEU A N 1
ATOM 648 C CA . LEU A 1 88 ? 5.190 -13.385 -14.770 1.00 74.31 88 LEU A CA 1
ATOM 649 C C . LEU A 1 88 ? 5.133 -13.840 -13.306 1.00 74.31 88 LEU A C 1
ATOM 651 O O . LEU A 1 88 ? 5.229 -13.016 -12.394 1.00 74.31 88 LEU A O 1
ATOM 655 N N . ALA A 1 89 ? 5.038 -15.148 -13.055 1.00 78.00 89 ALA A N 1
ATOM 656 C CA . ALA A 1 89 ? 5.052 -15.687 -11.696 1.00 78.00 89 ALA A CA 1
ATOM 657 C C . ALA A 1 89 ? 6.367 -15.364 -10.962 1.00 78.00 89 ALA A C 1
ATOM 659 O O . ALA A 1 89 ? 6.348 -15.014 -9.779 1.00 78.00 89 ALA A O 1
ATOM 660 N N . SER A 1 90 ? 7.500 -15.430 -11.667 1.00 81.81 90 SER A N 1
ATOM 661 C CA . SER A 1 90 ? 8.816 -15.068 -11.132 1.00 81.81 90 SER A CA 1
ATOM 662 C C . SER A 1 90 ? 8.902 -13.581 -10.767 1.00 81.81 90 SER A C 1
ATOM 664 O O . SER A 1 90 ? 9.339 -13.233 -9.665 1.00 81.81 90 SER A O 1
ATOM 666 N N . LEU A 1 91 ? 8.407 -12.694 -11.638 1.00 79.75 91 LEU A N 1
ATOM 667 C CA . LEU A 1 91 ? 8.345 -11.251 -11.377 1.00 79.75 91 LEU A CA 1
ATOM 668 C C . LEU A 1 91 ? 7.468 -10.934 -10.159 1.00 79.75 91 LEU A C 1
ATOM 670 O O . LEU A 1 91 ? 7.889 -10.196 -9.264 1.00 79.75 91 LEU A O 1
ATOM 674 N N . HIS A 1 92 ? 6.289 -11.554 -10.068 1.00 85.31 92 HIS A N 1
ATOM 675 C CA . HIS A 1 92 ? 5.408 -11.415 -8.909 1.00 85.31 92 HIS A CA 1
ATOM 676 C C . HIS A 1 92 ? 6.065 -11.918 -7.616 1.00 85.31 92 HIS A C 1
ATOM 678 O O . HIS A 1 92 ? 5.982 -11.249 -6.583 1.00 85.31 92 HIS A O 1
ATOM 684 N N . ALA A 1 93 ? 6.760 -13.057 -7.655 1.00 88.94 93 ALA A N 1
ATOM 685 C CA . ALA A 1 93 ? 7.482 -13.586 -6.500 1.00 88.94 93 ALA A CA 1
ATOM 686 C C . ALA A 1 93 ? 8.612 -12.645 -6.044 1.00 88.94 93 ALA A C 1
ATOM 688 O O . ALA A 1 93 ? 8.776 -12.412 -4.842 1.00 88.94 93 ALA A O 1
ATOM 689 N N . SER A 1 94 ? 9.349 -12.061 -6.994 1.00 90.94 94 SER A N 1
ATOM 690 C CA . SER A 1 94 ? 10.396 -11.069 -6.728 1.00 90.94 94 SER A CA 1
ATOM 691 C C . SER A 1 94 ? 9.829 -9.811 -6.060 1.00 90.94 94 SER A C 1
ATOM 693 O O . SER A 1 94 ? 10.316 -9.385 -5.008 1.00 90.94 94 SER A O 1
ATOM 695 N N . MET A 1 95 ? 8.727 -9.271 -6.591 1.00 93.44 95 MET A N 1
ATOM 696 C CA . MET A 1 95 ? 8.042 -8.113 -6.013 1.00 93.44 95 MET A CA 1
ATOM 697 C C . MET A 1 95 ? 7.535 -8.399 -4.591 1.00 93.44 95 MET A C 1
ATOM 699 O O . MET A 1 95 ? 7.754 -7.602 -3.676 1.00 93.44 95 MET A O 1
ATOM 703 N N . LEU A 1 96 ? 6.921 -9.564 -4.360 1.00 94.75 96 LEU A N 1
ATOM 704 C CA . LEU A 1 96 ? 6.475 -9.973 -3.024 1.00 94.75 96 LEU A CA 1
ATOM 705 C C . LEU A 1 96 ? 7.641 -10.084 -2.034 1.00 94.75 96 LEU A C 1
ATOM 707 O O . LEU A 1 96 ? 7.517 -9.658 -0.881 1.00 94.75 96 LEU A O 1
ATOM 711 N N . ALA A 1 97 ? 8.784 -10.623 -2.467 1.00 94.06 97 ALA A N 1
ATOM 712 C CA . ALA A 1 97 ? 9.983 -10.711 -1.640 1.00 94.06 97 ALA A CA 1
ATOM 713 C C . ALA A 1 97 ? 10.535 -9.318 -1.280 1.00 94.06 97 ALA A C 1
ATOM 715 O O . ALA A 1 97 ? 10.869 -9.079 -0.113 1.00 94.06 97 ALA A O 1
ATOM 716 N N . SER A 1 98 ? 10.562 -8.396 -2.250 1.00 94.31 98 SER A N 1
ATOM 717 C CA . SER A 1 98 ? 10.965 -6.994 -2.069 1.00 94.31 98 SER A CA 1
ATOM 718 C C . SER A 1 98 ? 10.091 -6.299 -1.018 1.00 94.31 98 SER A C 1
ATOM 720 O O . SER A 1 98 ? 10.586 -5.858 0.028 1.00 94.31 98 SER A O 1
ATOM 722 N N . ILE A 1 99 ? 8.766 -6.321 -1.211 1.00 95.12 99 ILE A N 1
ATOM 723 C CA . ILE A 1 99 ? 7.794 -5.686 -0.307 1.00 95.12 99 ILE A CA 1
ATOM 724 C C . ILE A 1 99 ? 7.899 -6.276 1.104 1.00 95.12 99 ILE A C 1
ATOM 726 O O . ILE A 1 99 ? 7.982 -5.538 2.092 1.00 95.12 99 ILE A O 1
ATOM 730 N N . ARG A 1 100 ? 7.968 -7.609 1.222 1.00 95.75 100 ARG A N 1
ATOM 731 C CA . ARG A 1 100 ? 8.126 -8.295 2.514 1.00 95.75 100 ARG A CA 1
ATOM 732 C C . ARG A 1 100 ? 9.383 -7.829 3.251 1.00 95.75 100 ARG A C 1
ATOM 734 O O . ARG A 1 100 ? 9.340 -7.631 4.469 1.00 95.75 100 ARG A O 1
ATOM 741 N N . GLY A 1 101 ? 10.493 -7.661 2.534 1.00 94.75 101 GLY A N 1
ATOM 742 C CA . GLY A 1 101 ? 11.763 -7.205 3.096 1.00 94.75 101 GLY A CA 1
ATOM 743 C C . GLY A 1 101 ? 11.684 -5.800 3.696 1.00 94.75 101 GLY A C 1
ATOM 744 O O . GLY A 1 101 ? 12.254 -5.554 4.764 1.00 94.75 101 GLY A O 1
ATOM 745 N N . VAL A 1 102 ? 10.949 -4.893 3.049 1.00 93.94 102 VAL A N 1
ATOM 746 C CA . VAL A 1 102 ? 10.777 -3.507 3.510 1.00 93.94 102 VAL A CA 1
ATOM 747 C C . VAL A 1 102 ? 9.793 -3.419 4.677 1.00 93.94 102 VAL A C 1
ATOM 749 O O . VAL A 1 102 ? 10.107 -2.806 5.701 1.00 93.94 102 VAL A O 1
ATOM 752 N N . VAL A 1 103 ? 8.623 -4.057 4.571 1.00 94.25 103 VAL A N 1
ATOM 753 C CA . VAL A 1 103 ? 7.553 -3.956 5.583 1.00 94.25 103 VAL A CA 1
ATOM 754 C C . VAL A 1 103 ? 7.982 -4.551 6.926 1.00 94.25 103 VAL A C 1
ATOM 756 O O . VAL A 1 103 ? 7.663 -3.992 7.976 1.00 94.25 103 VAL A O 1
ATOM 759 N N . ARG A 1 104 ? 8.789 -5.620 6.920 1.00 94.06 104 ARG A N 1
ATOM 760 C CA . ARG A 1 104 ? 9.300 -6.251 8.150 1.00 94.06 104 ARG A CA 1
ATOM 761 C C . ARG A 1 104 ? 10.216 -5.335 8.969 1.00 94.06 104 ARG A C 1
ATOM 763 O O . ARG A 1 104 ? 10.344 -5.518 10.178 1.00 94.06 104 ARG A O 1
ATOM 770 N N . LYS A 1 105 ? 10.873 -4.364 8.330 1.00 93.00 105 LYS A N 1
ATOM 771 C CA . LYS A 1 105 ? 11.715 -3.384 9.021 1.00 93.00 105 LYS A CA 1
ATOM 772 C C . LYS A 1 105 ? 10.827 -2.290 9.608 1.00 93.00 105 LYS A C 1
ATOM 774 O O . LYS A 1 105 ? 9.995 -1.712 8.906 1.00 93.00 105 LYS A O 1
ATOM 779 N N . ILE A 1 106 ? 11.014 -2.001 10.893 1.00 86.75 106 ILE A N 1
ATOM 780 C CA . ILE A 1 106 ? 10.320 -0.906 11.576 1.00 86.75 106 ILE A CA 1
ATOM 781 C C . ILE A 1 106 ? 10.978 0.410 11.149 1.00 86.75 106 ILE A C 1
ATOM 783 O O . ILE A 1 106 ? 12.174 0.610 11.366 1.00 86.75 106 ILE A O 1
ATOM 787 N N . GLY A 1 107 ? 10.202 1.285 10.510 1.00 86.44 107 GLY A N 1
ATOM 788 C CA . GLY A 1 107 ? 10.635 2.633 10.147 1.00 86.44 107 GLY A CA 1
ATOM 789 C C . GLY A 1 107 ? 10.605 3.581 11.348 1.00 86.44 107 GLY A C 1
ATOM 790 O O . GLY A 1 107 ? 9.830 3.383 12.280 1.00 86.44 107 GLY A O 1
ATOM 791 N N . LYS A 1 108 ? 11.453 4.614 11.322 1.00 90.75 108 LYS A N 1
ATOM 792 C CA . LYS A 1 108 ? 11.437 5.716 12.305 1.00 90.75 108 LYS A CA 1
ATOM 793 C C . LYS A 1 108 ? 10.615 6.919 11.833 1.00 90.75 108 LYS A C 1
ATOM 795 O O . LYS A 1 108 ? 10.296 7.792 12.631 1.00 90.75 108 LYS A O 1
ATOM 800 N N . GLU A 1 109 ? 10.310 6.966 10.543 1.00 92.38 109 GLU A N 1
ATOM 801 C CA . GLU A 1 109 ? 9.598 8.061 9.896 1.00 92.38 109 GLU A CA 1
ATOM 802 C C . GLU A 1 109 ? 8.093 7.805 9.941 1.00 92.38 109 GLU A C 1
ATOM 804 O O . GLU A 1 109 ? 7.632 6.692 9.678 1.00 92.38 109 GLU A O 1
ATOM 809 N N . SER A 1 110 ? 7.326 8.838 10.285 1.00 90.50 110 SER A N 1
ATOM 810 C CA . SER A 1 110 ? 5.866 8.791 10.282 1.00 90.50 110 SER A CA 1
ATOM 811 C C . SER A 1 110 ? 5.316 9.449 9.024 1.00 90.50 110 SER A C 1
ATOM 813 O O . SER A 1 110 ? 5.703 10.571 8.702 1.00 90.50 110 SER A O 1
ATOM 815 N N . VAL A 1 111 ? 4.353 8.797 8.379 1.00 91.38 111 VAL A N 1
ATOM 816 C CA . VAL A 1 111 ? 3.577 9.364 7.272 1.00 91.38 111 VAL A CA 1
ATOM 817 C C . VAL A 1 111 ? 2.131 9.516 7.735 1.00 91.38 111 VAL A C 1
ATOM 819 O O . VAL A 1 111 ? 1.542 8.561 8.239 1.00 91.38 111 VAL A O 1
ATOM 822 N N . TYR A 1 112 ? 1.562 10.710 7.565 1.00 93.31 112 TYR A N 1
ATOM 823 C CA . TYR A 1 112 ? 0.157 10.992 7.860 1.00 93.31 112 TYR A CA 1
ATOM 824 C C . TYR A 1 112 ? -0.584 11.261 6.552 1.00 93.31 112 TYR A C 1
ATOM 826 O O . TYR A 1 112 ? -0.279 12.225 5.855 1.00 93.31 112 TYR A O 1
ATOM 834 N N . VAL A 1 113 ? -1.566 10.417 6.234 1.00 93.69 113 VAL A N 1
ATOM 835 C CA . VAL A 1 113 ? -2.430 10.567 5.056 1.00 93.69 113 VAL A CA 1
ATOM 836 C C . VAL A 1 113 ? -3.846 10.863 5.530 1.00 93.69 113 VAL A C 1
ATOM 838 O O . VAL A 1 113 ? -4.351 10.207 6.443 1.00 93.69 113 VAL A O 1
ATOM 841 N N . ARG A 1 114 ? -4.487 11.866 4.924 1.00 96.56 114 ARG A N 1
ATOM 842 C CA . ARG A 1 114 ? -5.916 12.114 5.131 1.00 96.56 114 ARG A CA 1
ATOM 843 C C . ARG A 1 114 ? -6.693 11.126 4.276 1.00 96.56 114 ARG A C 1
ATOM 845 O O . ARG A 1 114 ? -6.529 11.125 3.064 1.00 96.56 114 ARG A O 1
ATOM 852 N N . VAL A 1 115 ? -7.517 10.317 4.925 1.00 96.62 115 VAL A N 1
ATOM 853 C CA . VAL A 1 115 ? -8.413 9.362 4.272 1.00 96.62 115 VAL A CA 1
ATOM 854 C C . VAL A 1 115 ? -9.856 9.754 4.545 1.00 96.62 115 VAL A C 1
ATOM 856 O O . VAL A 1 115 ? -10.181 10.296 5.606 1.00 96.62 115 VAL A O 1
ATOM 859 N N . THR A 1 116 ? -10.717 9.485 3.581 1.00 98.38 116 THR A N 1
ATOM 860 C CA . THR A 1 116 ? -12.167 9.582 3.721 1.00 98.38 116 THR A CA 1
ATOM 861 C C . THR A 1 116 ? -12.692 8.499 4.676 1.00 98.38 116 THR A C 1
ATOM 863 O O . THR A 1 116 ? -12.027 7.480 4.906 1.00 98.38 116 THR A O 1
ATOM 866 N N . PRO A 1 117 ? -13.905 8.666 5.237 1.00 98.38 117 PRO A N 1
ATOM 867 C CA . PRO A 1 117 ? -14.528 7.631 6.062 1.00 98.38 117 PRO A CA 1
ATOM 868 C C . PRO A 1 117 ? -14.704 6.299 5.319 1.00 98.38 117 PRO A C 1
ATOM 870 O O . PRO A 1 117 ? -14.491 5.240 5.899 1.00 98.38 117 PRO A O 1
ATOM 873 N N . GLU A 1 118 ? -15.037 6.343 4.029 1.00 98.44 118 GLU A N 1
ATOM 874 C CA . GLU A 1 118 ? -15.248 5.150 3.201 1.00 98.44 118 GLU A CA 1
ATOM 875 C C . GLU A 1 118 ? -13.957 4.358 2.978 1.00 98.44 118 GLU A C 1
ATOM 877 O O . GLU A 1 118 ? -13.944 3.130 3.063 1.00 98.44 118 GLU A O 1
ATOM 882 N N . GLU A 1 119 ? -12.846 5.045 2.709 1.00 97.81 119 GLU A N 1
ATOM 883 C CA . GLU A 1 119 ? -11.524 4.414 2.618 1.00 97.81 119 GLU A CA 1
ATOM 884 C C . GLU A 1 119 ? -11.121 3.788 3.950 1.00 97.81 119 GLU A C 1
ATOM 886 O O . GLU A 1 119 ? -10.591 2.676 3.981 1.00 97.81 119 GLU A O 1
ATOM 891 N N . LYS A 1 120 ? -11.416 4.476 5.060 1.00 97.50 120 LYS A N 1
ATOM 892 C CA . LYS A 1 120 ? -11.121 3.964 6.395 1.00 97.50 120 LYS A CA 1
ATOM 893 C C . LYS A 1 120 ? -11.872 2.665 6.678 1.00 97.50 120 LYS A C 1
ATOM 895 O O . LYS A 1 120 ? -11.246 1.711 7.129 1.00 97.50 120 LYS A O 1
ATOM 900 N N . VAL A 1 121 ? -13.173 2.622 6.384 1.00 98.31 121 VAL A N 1
ATOM 901 C CA . VAL A 1 121 ? -14.006 1.422 6.564 1.00 98.31 121 VAL A CA 1
ATOM 902 C C . VAL A 1 121 ? -13.471 0.266 5.724 1.00 98.31 121 VAL A C 1
ATOM 904 O O . VAL A 1 121 ? -13.199 -0.797 6.275 1.00 98.31 121 VAL A O 1
ATOM 907 N N . ARG A 1 122 ? -13.195 0.493 4.431 1.00 98.00 122 ARG A N 1
ATOM 908 C CA . ARG A 1 122 ? -12.627 -0.540 3.547 1.00 98.00 122 ARG A CA 1
ATOM 909 C C . ARG A 1 122 ? -11.314 -1.110 4.086 1.00 98.00 122 ARG A C 1
ATOM 911 O O . ARG A 1 122 ? -11.110 -2.321 4.066 1.00 98.00 122 ARG A O 1
ATOM 918 N N . LEU A 1 123 ? -10.431 -0.256 4.605 1.00 97.75 123 LEU A N 1
ATOM 919 C CA . LEU A 1 123 ? -9.174 -0.700 5.204 1.00 97.75 123 LEU A CA 1
ATOM 920 C C . LEU A 1 123 ? -9.402 -1.527 6.481 1.00 97.75 123 LEU A C 1
ATOM 922 O O . LEU A 1 123 ? -8.764 -2.566 6.667 1.00 97.75 123 LEU A O 1
ATOM 926 N N . SER A 1 124 ? -10.316 -1.091 7.351 1.00 97.62 124 SER A N 1
ATOM 927 C CA . SER A 1 124 ? -10.668 -1.824 8.569 1.00 97.62 124 SER A CA 1
ATOM 928 C C . SER A 1 124 ? -11.306 -3.187 8.260 1.00 97.62 124 SER A C 1
ATOM 930 O O . SER A 1 124 ? -10.977 -4.165 8.934 1.00 97.62 124 SER A O 1
ATOM 932 N N . ASP A 1 125 ? -12.138 -3.282 7.221 1.00 98.25 125 ASP A N 1
ATOM 933 C CA . ASP A 1 125 ? -12.789 -4.526 6.784 1.00 98.25 125 ASP A CA 1
ATOM 934 C C . ASP A 1 125 ? -11.777 -5.557 6.272 1.00 98.25 125 ASP A C 1
ATOM 936 O O . ASP A 1 125 ? -11.853 -6.741 6.620 1.00 98.25 125 ASP A O 1
ATOM 940 N N . ILE A 1 126 ? -10.773 -5.112 5.509 1.00 98.00 126 ILE A N 1
ATOM 941 C CA . ILE A 1 126 ? -9.659 -5.966 5.071 1.00 98.00 126 ILE A CA 1
ATOM 942 C C . ILE A 1 126 ? -8.913 -6.519 6.289 1.00 98.00 126 ILE A C 1
ATOM 944 O O . ILE A 1 126 ? -8.695 -7.726 6.403 1.00 98.00 126 ILE A O 1
ATOM 948 N N . VAL A 1 127 ? -8.553 -5.652 7.242 1.00 98.25 127 VAL A N 1
ATOM 949 C CA . VAL A 1 127 ? -7.851 -6.066 8.467 1.00 98.25 127 VAL A CA 1
ATOM 950 C C . VAL A 1 127 ? -8.698 -7.034 9.293 1.00 98.25 127 VAL A C 1
ATOM 952 O O . VAL A 1 127 ? -8.166 -7.994 9.851 1.00 98.25 127 VAL A O 1
ATOM 955 N N . TYR A 1 128 ? -10.004 -6.797 9.389 1.00 98.12 128 TYR A N 1
ATOM 956 C CA . TYR A 1 128 ? -10.923 -7.677 10.100 1.00 98.12 128 TYR A CA 1
ATOM 957 C C . TYR A 1 128 ? -11.006 -9.060 9.448 1.00 98.12 128 TYR A C 1
ATOM 959 O O . TYR A 1 128 ? -10.903 -10.069 10.145 1.00 98.12 128 TYR A O 1
ATOM 967 N N . THR A 1 129 ? -11.121 -9.108 8.121 1.00 98.31 129 THR A N 1
ATOM 968 C CA . THR A 1 129 ? -11.162 -10.355 7.346 1.00 98.31 129 THR A CA 1
ATOM 969 C C . THR A 1 129 ? -9.892 -11.173 7.564 1.00 98.31 129 THR A C 1
ATOM 971 O O . THR A 1 129 ? -9.967 -12.317 8.007 1.00 98.31 129 THR A O 1
ATOM 974 N N . LEU A 1 130 ? -8.721 -10.547 7.417 1.00 97.69 130 LEU A N 1
ATOM 975 C CA . LEU A 1 130 ? -7.429 -11.198 7.652 1.00 97.69 130 LEU A CA 1
ATOM 976 C C . LEU A 1 130 ? -7.290 -11.708 9.096 1.00 97.69 130 LEU A C 1
ATOM 978 O O . LEU A 1 130 ? -6.814 -12.818 9.331 1.00 97.69 130 LEU A O 1
ATOM 982 N N . LYS A 1 131 ? -7.767 -10.944 10.086 1.00 97.31 131 LYS A N 1
ATOM 983 C CA . LYS A 1 131 ? -7.772 -11.388 11.489 1.00 97.31 131 LYS A CA 1
ATOM 984 C C . LYS A 1 131 ? -8.654 -12.612 11.715 1.00 97.31 131 LYS A C 1
ATOM 986 O O . LYS A 1 131 ? -8.272 -13.478 12.501 1.00 97.31 131 LYS A O 1
ATOM 991 N N . ARG A 1 132 ? -9.812 -12.697 11.052 1.00 97.75 132 ARG A N 1
ATOM 992 C CA . ARG A 1 132 ? -10.698 -13.872 11.128 1.00 97.75 132 ARG A CA 1
ATOM 993 C C . ARG A 1 132 ? -10.060 -15.120 10.529 1.00 97.75 132 ARG A C 1
ATOM 995 O O . ARG A 1 132 ? -10.307 -16.209 11.031 1.00 97.75 132 ARG A O 1
ATOM 1002 N N . GLU A 1 133 ? -9.205 -14.952 9.528 1.00 97.94 133 GLU A N 1
ATOM 1003 C CA . GLU A 1 133 ? -8.394 -16.019 8.929 1.00 97.94 133 GLU A CA 1
ATOM 1004 C C . GLU A 1 133 ? -7.156 -16.379 9.775 1.00 97.94 133 GLU A C 1
ATOM 1006 O O . GLU A 1 133 ? -6.337 -17.206 9.383 1.00 97.94 133 GLU A O 1
ATOM 1011 N N . GLY A 1 134 ? -7.000 -15.774 10.958 1.00 97.12 134 GLY A N 1
ATOM 1012 C CA . GLY A 1 134 ? -5.878 -16.020 11.864 1.00 97.12 134 GLY A CA 1
ATOM 1013 C C . GLY A 1 134 ? -4.624 -15.198 11.553 1.00 97.12 134 GLY A C 1
ATOM 1014 O O . GLY A 1 134 ? -3.613 -15.338 12.247 1.00 97.12 134 GLY A O 1
ATOM 1015 N N . VAL A 1 135 ? -4.672 -14.299 10.565 1.00 96.94 135 VAL A N 1
ATOM 1016 C CA . VAL A 1 135 ? -3.553 -13.424 10.202 1.00 96.94 135 VAL A CA 1
ATOM 1017 C C . VAL A 1 135 ? -3.531 -12.200 11.117 1.00 96.94 135 VAL A C 1
ATOM 1019 O O . VAL A 1 135 ? -4.407 -11.334 11.095 1.00 96.94 135 VAL A O 1
ATOM 1022 N N . ARG A 1 136 ? -2.483 -12.095 11.939 1.00 95.38 136 ARG A N 1
ATOM 1023 C CA . ARG A 1 136 ? -2.251 -10.914 12.780 1.00 95.38 136 ARG A CA 1
ATOM 1024 C C . ARG A 1 136 ? -1.682 -9.787 11.924 1.00 95.38 136 ARG A C 1
ATOM 1026 O O . ARG A 1 136 ? -0.514 -9.834 11.561 1.00 95.38 136 ARG A O 1
ATOM 1033 N N . THR A 1 137 ? -2.510 -8.791 11.632 1.00 96.50 137 THR A N 1
ATOM 1034 C CA . THR A 1 137 ? -2.120 -7.590 10.886 1.00 96.50 137 THR A CA 1
ATOM 1035 C C . THR A 1 137 ? -2.759 -6.333 11.476 1.00 96.50 137 THR A C 1
ATOM 1037 O O . THR A 1 137 ? -3.740 -6.388 12.233 1.00 96.50 137 THR A O 1
ATOM 1040 N N . THR A 1 138 ? -2.196 -5.188 11.122 1.00 95.88 138 THR A N 1
ATOM 1041 C CA . THR A 1 138 ? -2.660 -3.849 11.469 1.00 95.88 138 THR A CA 1
ATOM 1042 C C . THR A 1 138 ? -2.935 -3.034 10.211 1.00 95.88 138 THR A C 1
ATOM 1044 O O . THR A 1 138 ? -2.372 -3.286 9.148 1.00 95.88 138 THR A O 1
ATOM 1047 N N . GLU A 1 139 ? -3.766 -2.000 10.332 1.00 95.56 139 GLU A N 1
ATOM 1048 C CA . GLU A 1 139 ? -4.012 -1.063 9.227 1.00 95.56 139 GLU A CA 1
ATOM 1049 C C . GLU A 1 139 ? -2.711 -0.425 8.732 1.00 95.56 139 GLU A C 1
ATOM 1051 O O . GLU A 1 139 ? -2.523 -0.257 7.536 1.00 95.56 139 GLU A O 1
ATOM 1056 N N . ASN A 1 140 ? -1.779 -0.135 9.645 1.00 94.25 140 ASN A N 1
ATOM 1057 C CA . ASN A 1 140 ? -0.479 0.420 9.291 1.00 94.25 140 ASN A CA 1
ATOM 1058 C C . ASN A 1 140 ? 0.352 -0.546 8.429 1.00 94.25 140 ASN A C 1
ATOM 1060 O O . ASN A 1 140 ? 0.999 -0.115 7.479 1.00 94.25 140 ASN A O 1
ATOM 1064 N N . GLU A 1 141 ? 0.336 -1.848 8.726 1.00 95.00 141 GLU A N 1
ATOM 1065 C CA . GLU A 1 141 ? 1.015 -2.851 7.895 1.00 95.00 141 GLU A CA 1
ATOM 1066 C C . GLU A 1 141 ? 0.380 -2.952 6.508 1.00 95.00 141 GLU A C 1
ATOM 1068 O O . GLU A 1 141 ? 1.108 -2.927 5.517 1.00 95.00 141 GLU A O 1
ATOM 1073 N N . VAL A 1 142 ? -0.953 -2.979 6.422 1.00 96.56 142 VAL A N 1
ATOM 1074 C CA . VAL A 1 142 ? -1.672 -3.008 5.137 1.00 96.56 142 VAL A CA 1
ATOM 1075 C C . VAL A 1 142 ? -1.384 -1.748 4.315 1.00 96.56 142 VAL A C 1
ATOM 1077 O O . VAL A 1 142 ? -1.047 -1.855 3.137 1.00 96.56 142 VAL A O 1
ATOM 1080 N N . SER A 1 143 ? -1.400 -0.564 4.932 1.00 95.69 143 SER A N 1
ATOM 1081 C CA . SER A 1 143 ? -1.041 0.691 4.261 1.00 95.69 143 SER A CA 1
ATOM 1082 C C . SER A 1 143 ? 0.406 0.693 3.767 1.00 95.69 143 SER A C 1
ATOM 1084 O O . SER A 1 143 ? 0.678 1.145 2.656 1.00 95.69 143 SER A O 1
ATOM 1086 N N . ARG A 1 144 ? 1.353 0.155 4.552 1.00 95.44 144 ARG A N 1
ATOM 1087 C CA . ARG A 1 144 ? 2.750 0.022 4.111 1.00 95.44 144 ARG A CA 1
ATOM 1088 C C . ARG A 1 144 ? 2.889 -0.959 2.950 1.00 95.44 144 ARG A C 1
ATOM 1090 O O . ARG A 1 144 ? 3.695 -0.693 2.062 1.00 95.44 144 ARG A O 1
ATOM 1097 N N . ILE A 1 145 ? 2.132 -2.055 2.934 1.00 96.69 145 ILE A N 1
ATOM 1098 C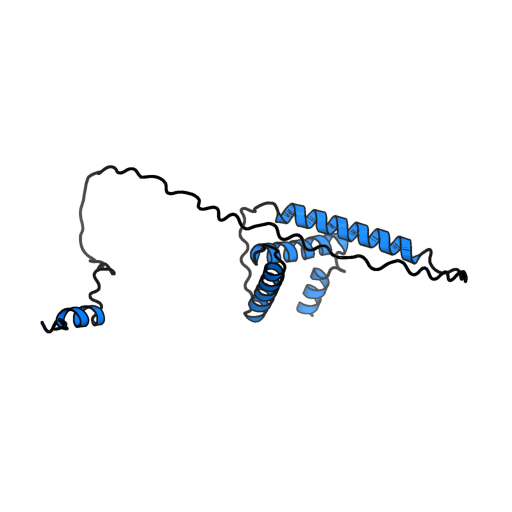 CA . ILE A 1 145 ? 2.108 -3.002 1.809 1.00 96.69 145 ILE A CA 1
ATOM 1099 C C . ILE A 1 145 ? 1.586 -2.306 0.551 1.00 96.69 145 ILE A C 1
ATOM 1101 O O . ILE A 1 145 ? 2.270 -2.342 -0.467 1.00 96.69 145 ILE A O 1
ATOM 1105 N N . ALA A 1 146 ? 0.443 -1.620 0.632 1.00 96.69 146 ALA A N 1
ATOM 1106 C CA . ALA A 1 146 ? -0.146 -0.909 -0.503 1.00 96.69 146 ALA A CA 1
ATOM 1107 C C . ALA A 1 146 ? 0.803 0.160 -1.071 1.00 96.69 146 ALA A C 1
ATOM 1109 O O . ALA A 1 146 ? 1.028 0.215 -2.277 1.00 96.69 146 ALA A O 1
ATOM 1110 N N . LEU A 1 147 ? 1.428 0.960 -0.202 1.00 95.94 147 LEU A N 1
ATOM 1111 C CA . LEU A 1 147 ? 2.394 1.975 -0.623 1.00 95.94 147 LEU A CA 1
ATOM 1112 C C . LEU A 1 147 ? 3.608 1.357 -1.331 1.00 95.94 147 LEU A C 1
ATOM 1114 O O . LEU A 1 147 ? 4.009 1.832 -2.389 1.00 95.94 147 LEU A O 1
ATOM 1118 N N . ASN A 1 148 ? 4.197 0.299 -0.763 1.00 96.69 148 ASN A N 1
ATOM 1119 C CA . ASN A 1 148 ? 5.359 -0.345 -1.380 1.00 96.69 148 ASN A CA 1
ATOM 1120 C C . ASN A 1 148 ? 4.987 -1.083 -2.669 1.00 96.69 148 ASN A C 1
ATOM 1122 O O . ASN A 1 148 ? 5.795 -1.102 -3.586 1.00 96.69 148 ASN A O 1
ATOM 1126 N N . TYR A 1 149 ? 3.771 -1.622 -2.774 1.00 97.00 149 TYR A N 1
ATOM 1127 C CA . TYR A 1 149 ? 3.268 -2.182 -4.025 1.00 97.00 149 TYR A CA 1
ATOM 1128 C C . TYR A 1 149 ? 3.255 -1.133 -5.138 1.00 97.00 149 TYR A C 1
ATOM 1130 O O . TYR A 1 149 ? 3.833 -1.373 -6.189 1.00 97.00 149 TYR A O 1
ATOM 1138 N N . LEU A 1 150 ? 2.681 0.050 -4.890 1.00 96.88 150 LEU A N 1
ATOM 1139 C CA . LEU A 1 150 ? 2.646 1.130 -5.884 1.00 96.88 150 LEU A CA 1
ATOM 1140 C C . LEU A 1 150 ? 4.053 1.585 -6.298 1.00 96.88 150 LEU A C 1
ATOM 1142 O O . LEU A 1 150 ? 4.288 1.878 -7.466 1.00 96.88 150 LEU A O 1
ATOM 1146 N N . ILE A 1 151 ? 4.996 1.622 -5.352 1.00 96.88 151 ILE A N 1
ATOM 1147 C CA . ILE A 1 151 ? 6.393 1.983 -5.631 1.00 96.88 151 ILE A CA 1
ATOM 1148 C C . ILE A 1 151 ? 7.074 0.927 -6.510 1.00 96.88 151 ILE A C 1
ATOM 1150 O O . ILE A 1 151 ? 7.766 1.284 -7.461 1.00 96.88 151 ILE A O 1
ATOM 1154 N N . GLU A 1 152 ? 6.921 -0.358 -6.193 1.00 96.12 152 GLU A N 1
ATOM 1155 C CA . GLU A 1 152 ? 7.545 -1.434 -6.970 1.00 96.12 152 GLU A CA 1
ATOM 1156 C C . GLU A 1 152 ? 6.892 -1.578 -8.352 1.00 96.12 152 GLU A C 1
ATOM 1158 O O . GLU A 1 152 ? 7.607 -1.694 -9.344 1.00 96.12 152 GLU A O 1
ATOM 1163 N N . ASP A 1 153 ? 5.564 -1.463 -8.441 1.00 96.06 153 ASP A N 1
ATOM 1164 C CA . ASP A 1 153 ? 4.827 -1.429 -9.710 1.00 96.06 153 ASP A CA 1
ATOM 1165 C C . ASP A 1 153 ? 5.301 -0.273 -10.602 1.00 96.06 153 ASP A C 1
ATOM 1167 O O . ASP A 1 153 ? 5.607 -0.474 -11.776 1.00 96.06 153 ASP A O 1
ATOM 1171 N N . TYR A 1 154 ? 5.473 0.927 -10.037 1.00 97.00 154 TYR A N 1
ATOM 1172 C CA . TYR A 1 154 ? 6.022 2.068 -10.772 1.00 97.00 154 TYR A CA 1
ATOM 1173 C C . TYR A 1 154 ? 7.454 1.824 -11.264 1.00 97.00 154 TYR A C 1
ATOM 1175 O O . TYR A 1 154 ? 7.789 2.195 -12.386 1.00 97.00 154 TYR A O 1
ATOM 1183 N N . LYS A 1 155 ? 8.312 1.172 -10.471 1.00 95.50 155 LYS A N 1
ATOM 1184 C CA . LYS A 1 155 ? 9.680 0.839 -10.909 1.00 95.50 155 LYS A CA 1
ATOM 1185 C C . LYS A 1 155 ? 9.703 -0.161 -12.064 1.00 95.50 155 LYS A C 1
ATOM 1187 O O . LYS A 1 155 ? 10.588 -0.065 -12.908 1.00 95.50 155 LYS A O 1
ATOM 1192 N N . LEU A 1 156 ? 8.778 -1.120 -12.073 1.00 93.62 156 LEU A N 1
ATOM 1193 C CA . LEU A 1 156 ? 8.711 -2.164 -13.097 1.00 93.62 156 LEU A CA 1
ATOM 1194 C C . LEU A 1 156 ? 8.039 -1.666 -14.383 1.00 93.62 156 LEU A C 1
ATOM 1196 O O . LEU A 1 156 ? 8.527 -1.948 -15.473 1.00 93.62 156 LEU A O 1
ATOM 1200 N N . ASN A 1 157 ? 6.946 -0.912 -14.254 1.00 94.94 157 ASN A N 1
ATOM 1201 C CA . ASN A 1 157 ? 6.060 -0.570 -15.368 1.00 94.94 157 ASN A CA 1
ATOM 1202 C C . ASN A 1 157 ? 6.122 0.908 -15.792 1.00 94.94 157 ASN A C 1
ATOM 1204 O O . ASN A 1 157 ? 5.604 1.262 -16.853 1.00 94.94 157 ASN A O 1
ATOM 1208 N N . GLY A 1 158 ? 6.746 1.783 -14.997 1.00 95.06 158 GLY A N 1
ATOM 1209 C CA . GLY A 1 158 ? 6.882 3.212 -15.292 1.00 95.06 158 GLY A CA 1
ATOM 1210 C C . GLY A 1 158 ? 5.530 3.893 -15.505 1.00 95.06 158 GLY A C 1
ATOM 1211 O O . GLY A 1 158 ? 4.628 3.785 -14.674 1.00 95.06 158 GLY A O 1
ATOM 1212 N N . GLU A 1 159 ? 5.363 4.553 -16.650 1.00 95.25 159 GLU A N 1
ATOM 1213 C CA . GLU A 1 159 ? 4.116 5.227 -17.051 1.00 95.25 159 GLU A CA 1
ATOM 1214 C C . GLU A 1 159 ? 2.926 4.267 -17.197 1.00 95.25 159 GLU A C 1
ATOM 1216 O O . GLU A 1 159 ? 1.776 4.677 -17.084 1.00 95.25 159 GLU A O 1
ATOM 1221 N N . ARG A 1 160 ? 3.181 2.968 -17.390 1.00 95.94 160 ARG A N 1
ATOM 1222 C CA . ARG A 1 160 ? 2.124 1.949 -17.455 1.00 95.94 160 ARG A CA 1
ATOM 1223 C C . ARG A 1 160 ? 1.705 1.430 -16.083 1.00 95.94 160 ARG A C 1
ATOM 1225 O O . ARG A 1 160 ? 0.810 0.594 -16.021 1.00 95.94 160 ARG A O 1
ATOM 1232 N N . SER A 1 161 ? 2.336 1.880 -15.005 1.00 96.81 161 SER A N 1
ATOM 1233 C CA . SER A 1 161 ? 1.961 1.482 -13.647 1.00 96.81 161 SER A CA 1
ATOM 1234 C C . SER A 1 161 ? 0.584 2.008 -13.254 1.00 96.81 161 SER A C 1
ATOM 1236 O O . SER A 1 161 ? 0.121 3.039 -13.747 1.00 96.81 161 SER A O 1
ATOM 1238 N N . MET A 1 162 ? -0.051 1.332 -12.298 1.00 96.12 162 MET A N 1
ATOM 1239 C CA . MET A 1 162 ? -1.339 1.759 -11.753 1.00 96.12 162 MET A CA 1
ATOM 1240 C C . MET A 1 162 ? -1.246 3.162 -11.144 1.00 96.12 162 MET A C 1
ATOM 1242 O O . MET A 1 162 ? -2.171 3.959 -11.278 1.00 96.12 162 MET A O 1
ATOM 1246 N N . LEU A 1 163 ? -0.115 3.485 -10.507 1.00 96.69 163 LEU A N 1
ATOM 1247 C CA . LEU A 1 163 ? 0.120 4.808 -9.935 1.00 96.69 163 LEU A CA 1
ATOM 1248 C C . LEU A 1 163 ? 0.099 5.904 -11.010 1.00 96.69 163 LEU A C 1
ATOM 1250 O O . LEU A 1 163 ? -0.591 6.905 -10.833 1.00 96.69 163 LEU A O 1
ATOM 1254 N N . ALA A 1 164 ? 0.834 5.716 -12.110 1.00 97.00 164 ALA A N 1
ATOM 1255 C CA . ALA A 1 164 ? 0.912 6.696 -13.192 1.00 97.00 164 ALA A CA 1
ATOM 1256 C C . ALA A 1 164 ? -0.451 6.905 -13.868 1.00 97.00 164 ALA A C 1
ATOM 1258 O O . ALA A 1 164 ? -0.901 8.042 -13.993 1.00 97.00 164 ALA A O 1
ATOM 1259 N N . GLN A 1 165 ? -1.146 5.811 -14.195 1.00 97.44 165 GLN A N 1
ATOM 1260 C CA . GLN A 1 165 ? -2.461 5.855 -14.839 1.00 97.44 165 GLN A CA 1
ATOM 1261 C C . GLN A 1 165 ? -3.516 6.564 -13.977 1.00 97.44 165 GLN A C 1
ATOM 1263 O O . GLN A 1 165 ? -4.304 7.360 -14.482 1.00 97.44 165 GLN A O 1
ATOM 1268 N N . VAL A 1 166 ? -3.538 6.303 -12.663 1.00 97.19 166 VAL A N 1
ATOM 1269 C CA . VAL A 1 166 ? -4.489 6.963 -11.753 1.00 97.19 166 VAL A CA 1
ATOM 1270 C C . VAL A 1 166 ? -4.172 8.451 -11.611 1.00 97.19 166 VAL A C 1
ATOM 1272 O O . VAL A 1 166 ? -5.092 9.261 -11.574 1.00 97.19 166 VAL A O 1
ATOM 1275 N N . ILE A 1 167 ? -2.892 8.832 -11.547 1.00 97.00 167 ILE A N 1
ATOM 1276 C CA . ILE A 1 167 ? -2.501 10.248 -11.483 1.0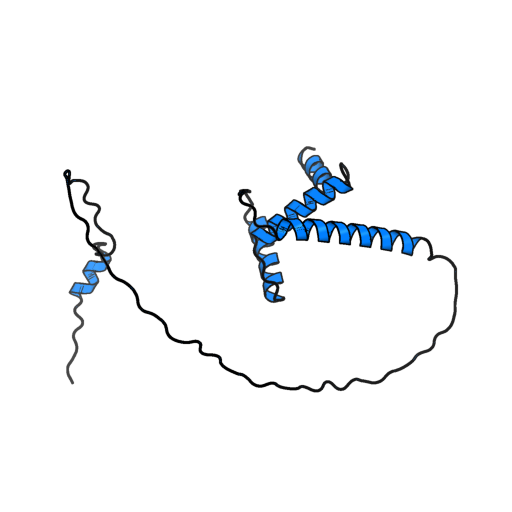0 97.00 167 ILE A CA 1
ATOM 1277 C C . ILE A 1 167 ? -2.921 10.983 -12.757 1.00 97.00 167 ILE A C 1
ATOM 1279 O O . ILE A 1 167 ? -3.480 12.072 -12.657 1.00 97.00 167 ILE A O 1
ATOM 1283 N N . GLU A 1 168 ? -2.693 10.390 -13.929 1.00 97.12 168 GLU A N 1
ATOM 1284 C CA . GLU A 1 168 ? -3.123 10.956 -15.211 1.00 97.12 168 GLU A CA 1
ATOM 1285 C C . GLU A 1 168 ? -4.648 11.139 -15.252 1.00 97.12 168 GLU A C 1
ATOM 1287 O O . GLU A 1 168 ? -5.131 12.231 -15.544 1.00 97.12 168 GLU A O 1
ATOM 1292 N N . ALA A 1 169 ? -5.413 10.120 -14.844 1.00 97.31 169 ALA A N 1
ATOM 1293 C CA . ALA A 1 169 ? -6.875 10.179 -14.795 1.00 97.31 169 ALA A CA 1
ATOM 1294 C C . ALA A 1 169 ? -7.433 11.211 -13.794 1.00 97.31 169 ALA A C 1
ATOM 1296 O O . ALA A 1 169 ? -8.572 11.645 -13.943 1.00 97.31 169 ALA A O 1
ATOM 1297 N N . LEU A 1 170 ? -6.664 11.595 -12.770 1.00 95.81 170 LEU A N 1
ATOM 1298 C CA . LEU A 1 170 ? -7.038 12.652 -11.821 1.00 95.81 170 LEU A CA 1
ATOM 1299 C C . LEU A 1 170 ? -6.697 14.065 -12.321 1.00 95.81 170 LEU A C 1
ATOM 1301 O O . LEU A 1 170 ? -7.197 15.036 -11.752 1.00 95.81 170 LEU A O 1
ATOM 1305 N N . GLN A 1 171 ? -5.810 14.189 -13.312 1.00 94.25 171 GLN A N 1
ATOM 1306 C CA . GLN A 1 171 ? -5.371 15.469 -13.884 1.00 94.25 171 GLN A CA 1
ATOM 1307 C C . GLN A 1 171 ? -6.082 15.829 -15.195 1.00 94.25 171 GLN A C 1
ATOM 1309 O O . GLN A 1 171 ? -6.030 16.996 -15.592 1.00 94.25 171 GLN A O 1
ATOM 1314 N N . ALA A 1 172 ? -6.698 14.846 -15.855 1.00 76.62 172 ALA A N 1
ATOM 1315 C CA . ALA A 1 172 ? -7.525 15.015 -17.050 1.00 76.62 172 ALA A CA 1
ATOM 1316 C C . ALA A 1 172 ? -8.873 15.688 -16.737 1.00 76.62 172 ALA A C 1
ATOM 1318 O O . ALA A 1 172 ? -9.314 16.508 -17.575 1.00 76.62 172 ALA A O 1
#

pLDDT: mean 73.5, std 21.73, range [40.84, 98.44]